Protein AF-A0A7S2WPW2-F1 (afdb_monomer_lite)

Organism: NCBI:txid49252

Sequence (115 aa):
GTSLLDHAELKFAHGRRYGLVGKNGIGKTTLLKAVASMEITPDFPKHHRILHVRQEVRMSNTEENEVSVLQTVLNSHVERNALLKQEKDLLQQLEIADTDDTTTATTSDVDKKDD

Secondary structure (DSSP, 8-state):
---S--S----PPTT--------TTSSHHHHHHHHHTT-STTTS-TT-------S------STT----HHHHHHHT-HHHHHHHHHHHHHHHHHHHHHHHHHTTSSSS-------

Radius of gyration: 27.25 Å; chains: 1; bounding box: 64×42×81 Å

pLDDT: mean 77.3, std 14.91, range [42.62, 95.75]

Foldseek 3Di:
DDDLDDPDDDDDDPPDDDDDDDDPPSCPLVVLVCVQVVVPPDPDDPPDDDQDQDPDDPQPPPPVGDQDPVNSSVVSPPVVVVVVVVVVVVVVVVVVVVVVVVPPPPPDDDDDDDD

Structure (mmCIF, N/CA/C/O backbone):
data_AF-A0A7S2WPW2-F1
#
_entry.id   AF-A0A7S2WPW2-F1
#
loop_
_atom_site.group_PDB
_atom_site.id
_atom_site.type_symbol
_atom_site.label_atom_id
_atom_site.label_alt_id
_atom_site.label_comp_id
_atom_site.label_asym_id
_atom_site.label_entity_id
_atom_site.label_seq_id
_atom_site.pdbx_PDB_ins_code
_atom_site.Cartn_x
_atom_site.Cartn_y
_atom_site.Cartn_z
_atom_site.occupancy
_atom_site.B_iso_or_equiv
_atom_site.auth_seq_id
_atom_site.auth_comp_id
_atom_site.auth_asym_id
_atom_site.auth_atom_id
_atom_site.pdbx_PDB_model_num
ATOM 1 N N . GLY A 1 1 ? 18.162 12.295 -12.473 1.00 54.66 1 GLY A N 1
ATOM 2 C CA . GLY A 1 1 ? 18.056 11.038 -11.707 1.00 54.66 1 GLY A CA 1
ATOM 3 C C . GLY A 1 1 ? 17.953 9.889 -12.682 1.00 54.66 1 GLY A C 1
ATOM 4 O O . GLY A 1 1 ? 17.378 10.087 -13.743 1.00 54.66 1 GLY A O 1
ATOM 5 N N . THR A 1 2 ? 18.541 8.736 -12.372 1.00 60.88 2 THR A N 1
ATOM 6 C CA . THR A 1 2 ? 18.508 7.552 -13.247 1.00 60.88 2 THR A CA 1
ATOM 7 C C . THR A 1 2 ? 17.105 6.952 -13.250 1.00 60.88 2 THR A C 1
ATOM 9 O O . THR A 1 2 ? 16.553 6.708 -12.175 1.00 60.88 2 THR A O 1
ATOM 12 N N . SER A 1 3 ? 16.525 6.728 -14.432 1.00 64.69 3 SER A N 1
ATOM 13 C CA . SER A 1 3 ? 15.248 6.021 -14.534 1.00 64.69 3 SER A CA 1
ATOM 14 C C . SER A 1 3 ? 15.432 4.578 -14.072 1.00 64.69 3 SER A C 1
ATOM 16 O O . SER A 1 3 ? 16.345 3.889 -14.523 1.00 64.69 3 SER A O 1
ATOM 18 N N . LEU A 1 4 ? 14.598 4.139 -13.132 1.00 69.12 4 LEU A N 1
ATOM 19 C CA . LEU A 1 4 ? 14.673 2.793 -12.559 1.00 69.12 4 LEU A CA 1
ATOM 20 C C . LEU A 1 4 ? 13.881 1.768 -13.378 1.00 69.12 4 LEU A C 1
ATOM 22 O O . LEU A 1 4 ? 14.153 0.574 -13.305 1.00 69.12 4 LEU A O 1
ATOM 26 N N . LEU A 1 5 ? 12.899 2.246 -14.142 1.00 71.50 5 LEU A N 1
ATOM 27 C CA . LEU A 1 5 ? 12.068 1.470 -15.050 1.00 71.50 5 LEU A CA 1
ATOM 28 C C . LEU A 1 5 ? 11.998 2.232 -16.365 1.00 71.50 5 LEU A C 1
ATOM 30 O O . LEU A 1 5 ? 11.651 3.411 -16.376 1.00 71.50 5 LEU A O 1
ATOM 34 N N . ASP A 1 6 ? 12.328 1.560 -17.456 1.00 77.12 6 ASP A N 1
ATOM 35 C CA . ASP A 1 6 ? 12.255 2.126 -18.794 1.00 77.12 6 ASP A CA 1
ATOM 36 C C . ASP A 1 6 ? 11.535 1.132 -19.704 1.00 77.12 6 ASP A C 1
ATOM 38 O O . ASP A 1 6 ? 11.821 -0.066 -19.656 1.00 77.12 6 ASP A O 1
ATOM 42 N N . HIS A 1 7 ? 10.545 1.617 -20.454 1.00 77.88 7 HIS A N 1
ATOM 43 C CA . HIS A 1 7 ? 9.722 0.821 -21.374 1.00 77.88 7 HIS A CA 1
ATOM 44 C C . HIS A 1 7 ? 9.156 -0.502 -20.803 1.00 77.88 7 HIS A C 1
ATOM 46 O O . HIS A 1 7 ? 9.085 -1.515 -21.499 1.00 77.88 7 HIS A O 1
ATOM 52 N N . ALA A 1 8 ? 8.734 -0.510 -19.534 1.00 78.19 8 ALA A N 1
ATOM 53 C CA . ALA A 1 8 ? 8.143 -1.685 -18.894 1.00 78.19 8 ALA A CA 1
ATOM 54 C C . ALA A 1 8 ? 6.612 -1.725 -19.063 1.00 78.19 8 ALA A C 1
ATOM 56 O O . ALA A 1 8 ? 5.927 -0.752 -18.759 1.00 78.19 8 ALA A O 1
ATOM 57 N N . GLU A 1 9 ? 6.071 -2.877 -19.470 1.00 81.19 9 GLU A N 1
ATOM 58 C CA . GLU A 1 9 ? 4.627 -3.141 -19.516 1.00 81.19 9 GLU A CA 1
ATOM 59 C C . GLU A 1 9 ? 4.253 -4.174 -18.440 1.00 81.19 9 GLU A C 1
ATOM 61 O O . GLU A 1 9 ? 4.844 -5.254 -18.365 1.00 81.19 9 GLU A O 1
ATOM 66 N N . LEU A 1 10 ? 3.262 -3.859 -17.600 1.00 81.31 10 LEU A N 1
ATOM 67 C CA . LEU A 1 10 ? 2.761 -4.755 -16.556 1.00 81.31 10 LEU A CA 1
ATOM 68 C C . LEU A 1 10 ? 1.250 -4.939 -16.700 1.00 81.31 10 LEU A C 1
ATOM 70 O O . LEU A 1 10 ? 0.491 -3.976 -16.652 1.00 81.31 10 LEU A O 1
ATOM 74 N N . LYS A 1 11 ? 0.810 -6.193 -16.843 1.00 84.81 11 LYS A N 1
ATOM 75 C CA . LYS A 1 11 ? -0.605 -6.560 -16.993 1.00 84.81 11 LYS A CA 1
ATOM 76 C C . LYS A 1 11 ? -1.085 -7.347 -15.782 1.00 84.81 11 LYS A C 1
ATOM 78 O O . LYS A 1 11 ? -0.572 -8.429 -15.493 1.00 84.81 11 LYS A O 1
ATOM 83 N N . PHE A 1 12 ? -2.109 -6.829 -15.112 1.00 83.81 12 PHE A N 1
ATOM 84 C CA . PHE A 1 12 ? -2.795 -7.523 -14.028 1.00 83.81 12 PHE A CA 1
ATOM 85 C C . PHE A 1 12 ? -4.091 -8.147 -14.537 1.00 83.81 12 PHE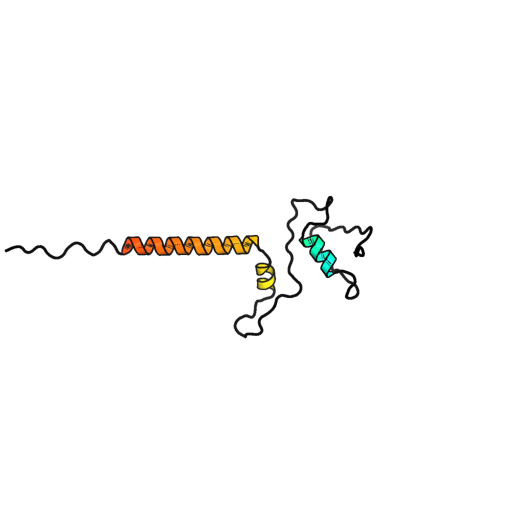 A C 1
ATOM 87 O O . PHE A 1 12 ? -4.900 -7.484 -15.179 1.00 83.81 12 PHE A O 1
ATOM 94 N N . ALA A 1 13 ? -4.306 -9.421 -14.222 1.00 88.81 13 ALA A N 1
ATOM 95 C CA . ALA A 1 13 ? -5.586 -10.084 -14.417 1.00 88.81 13 ALA A CA 1
ATOM 96 C C . ALA A 1 13 ? -6.331 -10.169 -13.083 1.00 88.81 13 ALA A C 1
ATOM 98 O O . ALA A 1 13 ? -5.736 -10.454 -12.03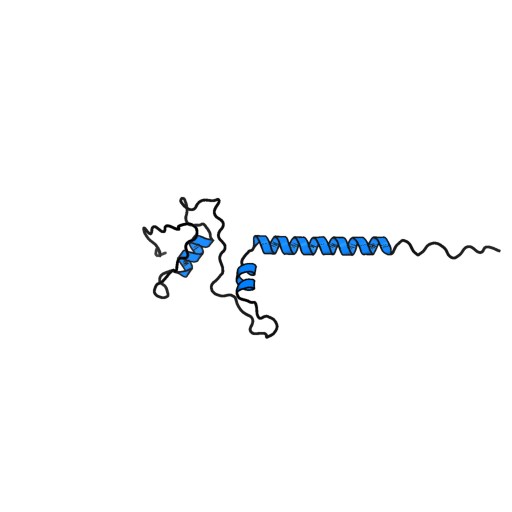8 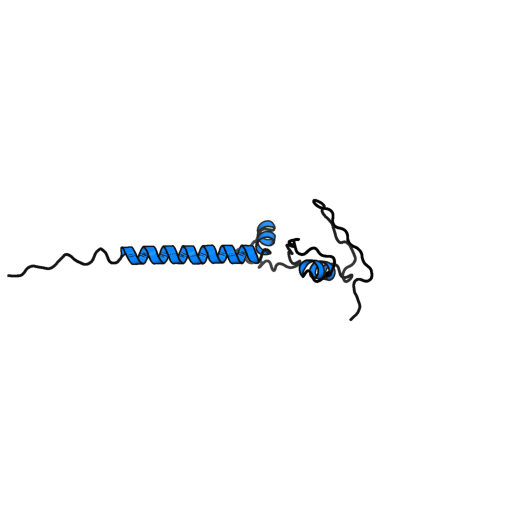1.00 88.81 13 ALA A O 1
ATOM 99 N N . HIS A 1 14 ? -7.644 -9.956 -13.132 1.00 87.88 14 HIS A N 1
ATOM 100 C CA . HIS A 1 14 ? -8.503 -10.059 -11.960 1.00 87.88 14 HIS A CA 1
ATOM 101 C C . HIS A 1 14 ? -8.379 -11.440 -11.288 1.00 87.88 14 HIS A C 1
ATOM 103 O O . HIS A 1 14 ? -8.251 -12.465 -11.959 1.00 87.88 14 HIS A O 1
ATOM 109 N N . GLY A 1 15 ? -8.388 -11.460 -9.951 1.00 90.94 15 GLY A N 1
ATOM 110 C CA . GLY A 1 15 ? -8.309 -12.686 -9.146 1.00 90.94 15 GLY A CA 1
ATOM 111 C C . GLY A 1 15 ? -6.933 -13.364 -9.103 1.00 90.94 15 GLY A C 1
ATOM 112 O O . GLY A 1 15 ? -6.798 -14.423 -8.489 1.00 90.94 15 GLY A O 1
ATOM 113 N N . ARG A 1 16 ? -5.896 -12.785 -9.726 1.00 93.81 16 ARG A N 1
ATOM 114 C CA . ARG A 1 16 ? -4.539 -13.350 -9.721 1.00 93.81 16 ARG A CA 1
ATOM 115 C C . ARG A 1 16 ? -3.641 -12.731 -8.653 1.00 93.81 16 ARG A C 1
ATOM 117 O O . ARG A 1 16 ? -3.782 -11.570 -8.283 1.00 93.81 16 ARG A O 1
ATOM 124 N N . ARG A 1 17 ? -2.683 -13.534 -8.179 1.00 93.44 17 ARG A N 1
ATOM 125 C CA . ARG A 1 17 ? -1.635 -13.137 -7.230 1.00 93.44 17 ARG A CA 1
ATOM 126 C C . ARG A 1 17 ? -0.294 -13.104 -7.954 1.00 93.44 17 ARG A C 1
ATOM 128 O O . ARG A 1 17 ? 0.043 -14.058 -8.650 1.00 93.44 17 ARG A O 1
ATOM 135 N N . TYR A 1 18 ? 0.452 -12.019 -7.777 1.00 91.56 18 TYR A N 1
ATOM 136 C CA . TYR A 1 18 ? 1.731 -11.781 -8.443 1.00 91.56 18 TYR A CA 1
ATOM 137 C C . TYR A 1 18 ? 2.835 -11.574 -7.406 1.00 91.56 18 TYR A C 1
ATOM 139 O O . TYR A 1 18 ? 2.607 -10.945 -6.375 1.00 91.56 18 TYR A O 1
ATOM 147 N N . GLY A 1 19 ? 4.027 -12.100 -7.688 1.00 91.81 19 GLY A N 1
ATOM 148 C CA . GLY A 1 19 ? 5.225 -11.903 -6.875 1.00 91.81 19 GLY A CA 1
ATOM 149 C C . GLY A 1 19 ? 6.276 -11.118 -7.652 1.00 91.81 19 GLY A C 1
ATOM 150 O O . GLY A 1 19 ? 6.590 -11.465 -8.788 1.00 91.81 19 GLY A O 1
ATOM 151 N N . LEU A 1 20 ? 6.829 -10.072 -7.038 1.00 89.88 20 LEU A N 1
ATOM 152 C CA . LEU A 1 20 ? 7.905 -9.273 -7.621 1.00 89.88 20 LEU A CA 1
ATOM 153 C C . LEU A 1 20 ? 9.262 -9.761 -7.096 1.00 89.88 20 LEU A C 1
ATOM 155 O O . LEU A 1 20 ? 9.592 -9.567 -5.925 1.00 89.88 20 LEU A O 1
ATOM 159 N N . VAL A 1 21 ? 10.056 -10.388 -7.965 1.00 90.75 21 VAL A N 1
ATOM 160 C CA . VAL A 1 21 ? 11.336 -11.025 -7.610 1.00 90.75 21 VAL A CA 1
ATOM 161 C C . VAL A 1 21 ? 12.497 -10.305 -8.297 1.00 90.75 21 VAL A C 1
ATOM 163 O O . VAL A 1 21 ? 12.378 -9.840 -9.424 1.00 90.75 21 VAL A O 1
ATOM 166 N N . GLY A 1 22 ? 13.632 -10.193 -7.608 1.00 89.38 22 GLY A N 1
ATOM 167 C CA . GLY A 1 22 ? 14.839 -9.550 -8.131 1.00 89.38 22 GLY A CA 1
ATOM 168 C C . GLY A 1 22 ? 15.868 -9.283 -7.034 1.00 89.38 22 GLY A C 1
ATOM 169 O O . GLY A 1 22 ? 15.559 -9.421 -5.848 1.00 89.38 22 GLY A O 1
ATOM 170 N N . LYS A 1 23 ? 17.086 -8.883 -7.411 1.00 92.06 23 LYS A N 1
ATOM 171 C CA . LYS A 1 23 ? 18.144 -8.516 -6.453 1.00 92.06 23 LYS A CA 1
ATOM 172 C C . LYS A 1 23 ? 17.734 -7.302 -5.605 1.00 92.06 23 LYS A C 1
ATOM 174 O O . LYS A 1 23 ? 16.858 -6.520 -5.981 1.00 92.06 23 LYS A O 1
ATOM 179 N N . ASN A 1 24 ? 18.355 -7.140 -4.440 1.00 87.44 24 ASN A N 1
ATOM 180 C CA . ASN A 1 24 ? 18.169 -5.932 -3.635 1.00 87.44 24 ASN A CA 1
ATOM 181 C C . ASN A 1 24 ? 18.721 -4.715 -4.391 1.00 87.44 24 ASN A C 1
ATOM 183 O O . ASN A 1 24 ? 19.716 -4.827 -5.100 1.00 87.44 24 ASN A O 1
ATOM 187 N N . GLY A 1 25 ? 18.036 -3.575 -4.286 1.00 83.81 25 GLY A N 1
ATOM 188 C CA . GLY A 1 25 ? 18.413 -2.348 -4.996 1.00 83.81 25 GLY A CA 1
ATOM 189 C C . GLY A 1 25 ? 17.918 -2.233 -6.444 1.00 83.81 25 GLY A C 1
ATOM 190 O O . GLY A 1 25 ? 18.035 -1.160 -7.016 1.00 83.81 25 GLY A O 1
ATOM 191 N N . ILE A 1 26 ? 17.285 -3.265 -7.021 1.00 86.31 26 ILE A N 1
ATOM 192 C CA . ILE A 1 26 ? 16.776 -3.214 -8.412 1.00 86.31 26 ILE A CA 1
ATOM 193 C C . ILE A 1 26 ? 15.483 -2.392 -8.577 1.00 86.31 26 ILE A C 1
ATOM 195 O O . ILE A 1 26 ? 14.960 -2.267 -9.675 1.00 86.31 26 ILE A O 1
ATOM 199 N N . GLY A 1 27 ? 14.930 -1.866 -7.479 1.00 86.75 27 GLY A N 1
ATOM 200 C CA . GLY A 1 27 ? 13.758 -0.990 -7.530 1.00 86.75 27 GLY A CA 1
ATOM 201 C C . GLY A 1 27 ? 12.405 -1.610 -7.214 1.00 86.75 27 GLY A C 1
ATOM 202 O O . GLY A 1 27 ? 11.390 -0.959 -7.429 1.00 86.75 27 GLY A O 1
ATOM 203 N N . LYS A 1 28 ? 12.358 -2.818 -6.640 1.00 90.75 28 LYS A N 1
ATOM 204 C CA . LYS A 1 28 ? 11.097 -3.492 -6.264 1.00 90.75 28 LYS A CA 1
ATOM 205 C C . LYS A 1 28 ? 10.184 -2.615 -5.402 1.00 90.75 28 LYS A C 1
ATOM 207 O O . LYS A 1 28 ? 9.020 -2.404 -5.724 1.00 90.75 28 LYS A O 1
ATOM 212 N N . THR A 1 29 ? 10.736 -2.063 -4.325 1.00 87.94 29 THR A N 1
ATOM 213 C CA . THR A 1 29 ? 10.003 -1.179 -3.409 1.00 87.94 29 THR A CA 1
ATOM 214 C C . THR A 1 29 ? 9.593 0.125 -4.093 1.00 87.94 29 THR A C 1
ATOM 216 O O . THR A 1 29 ? 8.526 0.653 -3.804 1.00 87.94 29 THR A O 1
ATOM 219 N N . THR A 1 30 ? 10.407 0.639 -5.017 1.00 87.56 30 THR A N 1
ATOM 220 C CA . THR A 1 30 ? 10.083 1.845 -5.789 1.00 87.56 30 THR A CA 1
ATOM 221 C C . THR A 1 30 ? 8.923 1.597 -6.749 1.00 87.56 30 THR A C 1
ATOM 223 O O . THR A 1 30 ? 8.003 2.404 -6.783 1.00 87.56 30 THR A O 1
ATOM 226 N N . LEU A 1 31 ? 8.907 0.459 -7.454 1.00 86.75 31 LEU A N 1
ATOM 227 C CA . LEU A 1 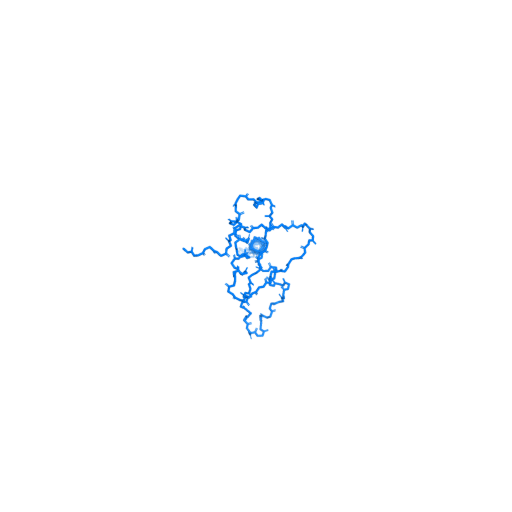31 ? 7.787 0.061 -8.310 1.00 86.75 31 LEU A CA 1
ATOM 228 C C . LEU A 1 31 ? 6.492 -0.062 -7.497 1.00 86.75 31 LEU A C 1
ATOM 230 O O . LEU A 1 31 ? 5.477 0.513 -7.872 1.00 86.75 31 LEU A O 1
ATOM 234 N N . LEU A 1 32 ? 6.530 -0.758 -6.355 1.00 88.25 32 LEU A N 1
ATOM 235 C CA . LEU A 1 32 ? 5.352 -0.899 -5.490 1.00 88.25 32 LEU A CA 1
ATOM 236 C C . LEU A 1 32 ? 4.851 0.452 -4.959 1.00 88.25 32 LEU A C 1
ATOM 238 O O . LEU A 1 32 ? 3.644 0.667 -4.901 1.00 88.25 32 LEU A O 1
ATOM 242 N N . LYS A 1 33 ? 5.759 1.377 -4.618 1.00 86.19 33 LYS A N 1
ATOM 243 C CA . LYS A 1 33 ? 5.398 2.746 -4.220 1.00 86.19 33 LYS A CA 1
ATOM 244 C C . LYS A 1 33 ? 4.731 3.519 -5.357 1.00 86.19 33 LYS A C 1
ATOM 246 O O . LYS A 1 33 ? 3.704 4.126 -5.093 1.00 86.19 33 LYS A O 1
ATOM 251 N N . ALA A 1 34 ? 5.264 3.450 -6.578 1.00 85.19 34 ALA A N 1
ATOM 252 C CA . ALA A 1 34 ? 4.697 4.119 -7.753 1.00 85.19 34 ALA A CA 1
ATOM 253 C C . ALA A 1 34 ? 3.300 3.581 -8.118 1.00 85.19 34 ALA A C 1
ATOM 255 O O . ALA A 1 34 ? 2.401 4.342 -8.466 1.00 85.19 34 ALA A O 1
ATOM 256 N N . VAL A 1 35 ? 3.093 2.262 -7.988 1.00 85.25 35 VAL A N 1
ATOM 257 C CA . VAL A 1 35 ? 1.760 1.653 -8.119 1.00 85.25 35 VAL A CA 1
ATOM 258 C C . VAL A 1 35 ? 0.836 2.199 -7.030 1.00 85.25 35 VAL A C 1
ATOM 260 O O . VAL A 1 35 ? -0.260 2.656 -7.330 1.00 85.25 35 VAL A O 1
ATOM 263 N N . ALA A 1 36 ? 1.280 2.199 -5.771 1.00 85.50 36 ALA A N 1
ATOM 264 C CA . ALA A 1 36 ? 0.475 2.647 -4.637 1.00 85.50 36 ALA A CA 1
ATOM 265 C C . ALA A 1 36 ? 0.122 4.143 -4.661 1.00 85.50 36 ALA A C 1
ATOM 267 O O . ALA A 1 36 ? -0.947 4.507 -4.178 1.00 85.50 36 ALA A O 1
ATOM 268 N N . SER A 1 37 ? 0.994 5.000 -5.201 1.00 83.56 37 SER A N 1
ATOM 269 C CA . SER A 1 37 ? 0.755 6.441 -5.363 1.00 83.56 37 SER A CA 1
ATOM 270 C C . SER A 1 37 ? -0.134 6.776 -6.563 1.00 83.56 37 SER A C 1
ATOM 272 O O . SER A 1 37 ? -0.498 7.937 -6.727 1.00 83.56 37 SER A O 1
ATOM 274 N N . MET A 1 38 ? -0.502 5.786 -7.389 1.00 77.75 38 MET A N 1
ATOM 275 C CA . MET A 1 38 ? -1.219 5.988 -8.655 1.00 77.75 38 MET A CA 1
ATOM 276 C C . MET A 1 38 ? -0.490 6.952 -9.615 1.00 77.75 38 MET A C 1
ATOM 278 O O . MET A 1 38 ? -1.110 7.556 -10.486 1.00 77.75 38 MET A O 1
ATOM 282 N N . GLU A 1 39 ? 0.836 7.077 -9.492 1.00 75.25 39 GLU A N 1
ATOM 283 C CA . GLU A 1 39 ? 1.667 7.941 -10.349 1.00 75.25 39 GLU A CA 1
ATOM 284 C C . GLU A 1 39 ? 1.907 7.338 -11.747 1.00 75.25 39 GLU A C 1
ATOM 286 O O . GLU A 1 39 ? 2.453 7.997 -12.631 1.00 75.25 39 GLU A O 1
ATOM 291 N N . ILE A 1 40 ? 1.461 6.097 -11.976 1.00 71.25 40 ILE A N 1
ATOM 292 C CA . ILE A 1 40 ? 1.530 5.398 -13.265 1.00 71.25 40 ILE A CA 1
ATOM 293 C C . ILE A 1 40 ? 0.379 5.886 -14.157 1.00 71.25 40 ILE A C 1
ATOM 295 O O . ILE A 1 40 ? -0.651 5.234 -14.314 1.00 71.25 40 ILE A O 1
ATOM 299 N N . THR A 1 41 ? 0.533 7.086 -14.706 1.00 62.59 41 THR A N 1
ATOM 300 C CA . THR A 1 41 ? -0.423 7.705 -15.636 1.00 62.59 41 THR A CA 1
ATOM 301 C C . THR A 1 41 ? 0.079 7.581 -17.078 1.00 62.59 41 THR A C 1
ATOM 303 O O . THR A 1 41 ? 1.293 7.550 -17.284 1.00 62.59 41 THR A O 1
ATOM 306 N N . PRO A 1 42 ? -0.809 7.500 -18.091 1.00 61.28 42 PRO A N 1
ATOM 307 C CA . PRO A 1 42 ? -2.272 7.660 -18.049 1.00 61.28 42 PRO A CA 1
ATOM 308 C C . PRO A 1 42 ? -3.081 6.358 -17.881 1.00 61.28 42 PRO A C 1
ATOM 310 O O . PRO A 1 42 ? -4.295 6.428 -17.696 1.00 61.28 42 PRO A O 1
ATOM 313 N N . ASP A 1 43 ? -2.438 5.190 -17.927 1.00 68.50 43 ASP A N 1
ATOM 314 C CA . ASP A 1 43 ? -3.133 3.911 -18.149 1.00 68.50 43 ASP A CA 1
ATOM 315 C C . ASP A 1 43 ? -3.747 3.268 -16.895 1.00 68.50 43 ASP A C 1
ATOM 317 O O . ASP A 1 43 ? -4.481 2.283 -17.006 1.00 68.50 43 ASP A O 1
ATOM 321 N N . PHE A 1 44 ? -3.488 3.794 -15.691 1.00 74.62 44 PHE A N 1
ATOM 322 C CA . PHE A 1 44 ? -4.078 3.234 -14.475 1.00 74.62 44 PHE A CA 1
ATOM 323 C C . PHE A 1 44 ? -5.539 3.696 -14.299 1.00 74.62 44 PHE A C 1
ATOM 325 O O . PHE A 1 44 ? -5.791 4.895 -14.125 1.00 74.62 44 PHE A O 1
ATOM 332 N N . PRO A 1 45 ? -6.541 2.793 -14.317 1.00 74.94 45 PRO A N 1
ATOM 333 C CA . PRO A 1 45 ? -7.933 3.222 -14.307 1.00 74.94 45 PRO A CA 1
ATOM 334 C C . PRO A 1 45 ? -8.328 3.825 -12.953 1.00 74.94 45 PRO A C 1
ATOM 336 O O . PRO A 1 45 ? -8.224 3.175 -11.915 1.00 74.94 45 PRO A O 1
ATOM 339 N N . LYS A 1 46 ? -8.882 5.043 -12.965 1.00 74.81 46 LYS A N 1
ATOM 340 C CA . LYS A 1 46 ? -9.223 5.821 -11.751 1.00 74.81 46 LYS A CA 1
ATOM 341 C C . LYS A 1 46 ? -10.211 5.148 -10.788 1.00 74.81 46 LYS A C 1
ATOM 343 O O . LYS A 1 46 ? -10.289 5.532 -9.630 1.00 74.81 46 LYS A O 1
ATOM 348 N N . HIS A 1 47 ? -10.989 4.176 -11.261 1.00 80.88 47 HIS A N 1
ATOM 349 C CA . HIS A 1 47 ? -11.957 3.441 -10.441 1.00 80.88 47 HIS A CA 1
ATOM 350 C C . HIS A 1 47 ? -11.334 2.256 -9.684 1.00 80.88 47 HIS A C 1
ATOM 352 O O . HIS A 1 47 ? -12.017 1.605 -8.894 1.00 80.88 47 HIS A O 1
ATOM 358 N N . HIS A 1 48 ? -10.056 1.942 -9.919 1.00 80.44 48 HIS A N 1
ATOM 359 C CA . HIS A 1 48 ? -9.364 0.902 -9.168 1.00 80.44 48 HIS A CA 1
ATOM 360 C C . HIS A 1 48 ? -8.935 1.428 -7.799 1.00 80.44 48 HIS A C 1
ATOM 362 O O . HIS A 1 48 ? -8.342 2.497 -7.675 1.00 80.44 48 HIS A O 1
ATOM 368 N N . ARG A 1 49 ? -9.203 0.635 -6.761 1.00 81.62 49 ARG A N 1
ATOM 369 C CA . ARG A 1 49 ? -8.743 0.905 -5.396 1.00 81.62 49 ARG A CA 1
ATOM 370 C C . ARG A 1 49 ? -7.482 0.100 -5.131 1.00 81.62 49 ARG A C 1
ATOM 372 O O . ARG A 1 49 ? -7.457 -1.105 -5.373 1.00 81.62 49 ARG A O 1
ATOM 379 N N . ILE A 1 50 ? -6.461 0.759 -4.599 1.00 85.81 50 ILE A N 1
ATOM 380 C CA . ILE A 1 50 ? -5.208 0.121 -4.198 1.00 85.81 50 ILE A CA 1
ATOM 381 C C . ILE A 1 50 ? -5.102 0.199 -2.680 1.00 85.81 50 ILE A C 1
ATOM 383 O O . ILE A 1 50 ? -5.250 1.272 -2.099 1.00 85.81 50 ILE A O 1
ATOM 387 N N . LEU A 1 51 ? -4.823 -0.937 -2.044 1.00 87.69 51 LEU A N 1
ATOM 388 C CA . LEU A 1 51 ? -4.429 -0.997 -0.641 1.00 87.69 51 LEU A CA 1
ATOM 389 C C . LEU A 1 51 ? -2.950 -1.372 -0.580 1.00 87.69 51 LEU A C 1
ATOM 391 O O . LEU A 1 51 ? -2.552 -2.418 -1.091 1.00 87.69 51 LEU A O 1
ATOM 395 N N . HIS A 1 52 ? -2.138 -0.516 0.032 1.00 87.81 52 HIS A N 1
ATOM 396 C CA . HIS A 1 52 ? -0.696 -0.710 0.118 1.00 87.81 52 HIS A CA 1
ATOM 397 C C . HIS A 1 52 ? -0.255 -0.870 1.571 1.00 87.81 52 HIS A C 1
ATOM 399 O O . HIS A 1 52 ? -0.408 0.035 2.390 1.00 87.81 52 HIS A O 1
ATOM 405 N N . VAL A 1 53 ? 0.352 -2.019 1.865 1.00 85.81 53 VAL A N 1
ATOM 406 C CA . VAL A 1 53 ? 0.963 -2.325 3.161 1.00 85.81 53 VAL A CA 1
ATOM 407 C C . VAL A 1 53 ? 2.464 -2.071 3.056 1.00 85.81 53 VAL A C 1
ATOM 409 O O . VAL A 1 53 ? 3.130 -2.633 2.186 1.00 85.81 53 VAL A O 1
ATOM 412 N N . ARG A 1 54 ? 3.010 -1.209 3.921 1.00 81.25 54 ARG A N 1
ATOM 413 C CA . ARG A 1 54 ? 4.446 -0.892 3.917 1.00 81.25 54 ARG A CA 1
ATOM 414 C C . ARG A 1 54 ? 5.273 -2.077 4.428 1.00 81.25 54 ARG A C 1
ATOM 416 O O . ARG A 1 54 ? 4.849 -2.795 5.324 1.00 81.25 54 ARG A O 1
ATOM 423 N N . GLN A 1 55 ? 6.480 -2.220 3.880 1.00 70.50 55 GLN A N 1
ATOM 424 C CA . GLN A 1 55 ? 7.419 -3.309 4.182 1.00 70.50 55 GLN A CA 1
ATOM 425 C C . GLN A 1 55 ? 7.933 -3.300 5.636 1.00 70.50 55 GLN A C 1
ATOM 427 O O . GLN A 1 55 ? 8.286 -4.349 6.162 1.00 70.50 55 GLN A O 1
ATOM 432 N N . GLU A 1 56 ? 7.952 -2.135 6.286 1.00 68.00 56 GLU A N 1
ATOM 433 C CA . GLU A 1 56 ? 8.379 -1.978 7.677 1.00 68.00 56 GLU A CA 1
ATOM 434 C C . GLU A 1 56 ? 7.218 -1.427 8.499 1.00 68.00 56 GLU A C 1
ATOM 436 O O . GLU A 1 56 ? 6.950 -0.223 8.516 1.00 68.00 56 GLU A O 1
ATOM 441 N N . VAL A 1 57 ? 6.517 -2.323 9.183 1.00 63.97 57 VAL A N 1
ATOM 442 C CA . VAL A 1 57 ? 5.676 -1.939 10.312 1.00 63.97 57 VAL A CA 1
ATOM 443 C C . VAL A 1 57 ? 6.554 -2.095 11.535 1.00 63.97 57 VAL A C 1
ATOM 445 O O . VAL A 1 57 ? 7.013 -3.196 11.832 1.00 63.97 57 VAL A O 1
ATOM 448 N N . ARG A 1 58 ? 6.872 -0.974 12.190 1.00 62.47 58 ARG A N 1
ATOM 449 C CA . ARG A 1 58 ? 7.600 -0.996 13.458 1.00 62.47 58 ARG A CA 1
ATOM 450 C C . ARG A 1 58 ? 6.707 -1.689 14.476 1.00 62.47 58 ARG A C 1
ATOM 452 O O . ARG A 1 58 ? 5.823 -1.064 15.049 1.00 62.47 58 ARG A O 1
ATOM 459 N N . MET A 1 59 ? 6.917 -2.985 14.640 1.00 55.06 59 MET A N 1
ATOM 460 C CA . MET A 1 59 ? 6.367 -3.745 15.747 1.00 55.06 59 MET A CA 1
ATOM 461 C C . MET A 1 59 ? 7.147 -3.249 16.963 1.00 55.06 59 MET A C 1
ATOM 463 O O . MET A 1 59 ? 8.367 -3.409 17.027 1.00 55.06 59 MET A O 1
ATOM 467 N N . SER A 1 60 ? 6.500 -2.508 17.860 1.00 55.16 60 SER A N 1
ATOM 468 C CA . SER A 1 60 ? 7.123 -2.222 19.146 1.00 55.16 60 SER A CA 1
ATOM 469 C C . SER A 1 60 ? 7.212 -3.554 19.880 1.00 55.16 60 SER A C 1
ATOM 471 O O . SER A 1 60 ? 6.175 -4.133 20.181 1.00 55.16 60 SER A O 1
ATOM 473 N N . ASN A 1 61 ? 8.424 -4.035 20.161 1.00 51.84 61 ASN A N 1
ATOM 474 C CA . ASN A 1 61 ? 8.672 -5.287 20.894 1.00 51.84 61 ASN A CA 1
ATOM 475 C C . ASN A 1 61 ? 8.266 -5.215 22.382 1.00 51.84 61 ASN A C 1
ATOM 477 O O . ASN A 1 61 ? 8.800 -5.947 23.209 1.00 51.84 61 ASN A O 1
ATOM 481 N N . THR A 1 62 ? 7.374 -4.302 22.750 1.00 57.41 62 THR A N 1
ATOM 482 C CA . THR A 1 62 ? 6.729 -4.313 24.056 1.00 57.41 62 THR A CA 1
ATOM 483 C C . THR A 1 62 ? 5.660 -5.398 24.007 1.00 57.41 62 THR A C 1
ATOM 485 O O . THR A 1 62 ? 4.828 -5.381 23.102 1.00 57.41 62 THR A O 1
ATOM 488 N N . GLU A 1 63 ? 5.666 -6.318 24.973 1.00 58.59 63 GLU A N 1
ATOM 489 C CA . GLU A 1 63 ? 4.708 -7.438 25.081 1.00 58.59 63 GLU A CA 1
ATOM 490 C C . GLU A 1 63 ? 3.228 -6.986 25.048 1.00 58.59 63 GLU A C 1
ATOM 492 O O . GLU A 1 63 ? 2.332 -7.775 24.771 1.00 58.59 63 GLU A O 1
ATOM 497 N N . GLU A 1 64 ? 2.969 -5.691 25.246 1.00 58.50 64 GLU A N 1
ATOM 498 C CA . GLU A 1 64 ? 1.652 -5.052 25.181 1.00 58.50 64 GLU A CA 1
ATOM 499 C C . GLU A 1 64 ? 1.149 -4.714 23.758 1.00 58.50 64 GLU A C 1
ATOM 501 O O . GLU A 1 64 ? 0.017 -4.259 23.616 1.00 58.50 64 GLU A O 1
ATOM 506 N N . ASN A 1 65 ? 1.945 -4.891 22.693 1.00 58.03 65 ASN A N 1
ATOM 507 C CA . ASN A 1 65 ? 1.579 -4.446 21.334 1.00 58.03 65 ASN A CA 1
ATOM 508 C C . ASN A 1 65 ? 1.959 -5.435 20.212 1.00 58.03 65 ASN A C 1
ATOM 510 O O . ASN A 1 65 ? 2.422 -5.038 19.137 1.00 58.03 65 ASN A O 1
ATOM 514 N N . GLU A 1 66 ? 1.717 -6.732 20.410 1.00 65.81 66 GLU A N 1
ATOM 515 C CA . GLU A 1 66 ? 1.723 -7.684 19.293 1.00 65.81 66 GLU A CA 1
ATOM 516 C C . GLU A 1 66 ? 0.512 -7.448 18.376 1.00 65.81 66 GLU A C 1
ATOM 518 O O . GLU A 1 66 ? -0.614 -7.880 18.628 1.00 65.81 66 GLU A O 1
ATOM 523 N N . VAL A 1 67 ? 0.738 -6.743 17.269 1.00 75.56 67 VAL A N 1
ATOM 524 C CA . VAL A 1 67 ? -0.275 -6.551 16.229 1.00 75.56 67 VAL A CA 1
ATOM 525 C C . VAL A 1 67 ? -0.236 -7.752 15.285 1.00 75.56 67 VAL A C 1
ATOM 527 O O . VAL A 1 67 ? 0.778 -8.016 14.642 1.00 75.56 67 VAL A O 1
ATOM 530 N N . SER A 1 68 ? -1.353 -8.473 15.162 1.00 84.94 68 SER A N 1
ATOM 531 C CA . SER A 1 68 ? -1.450 -9.592 14.216 1.00 84.94 68 SER A CA 1
ATOM 532 C C . SER A 1 68 ? -1.251 -9.127 12.769 1.00 84.94 68 SER A C 1
ATOM 534 O O . SER A 1 68 ? -1.616 -8.007 12.414 1.00 84.94 68 SER A O 1
ATOM 536 N N . VAL A 1 69 ? -0.759 -10.013 11.894 1.00 82.88 69 VAL A N 1
ATOM 537 C CA . VAL A 1 69 ? -0.591 -9.721 10.453 1.00 82.88 69 VAL A CA 1
ATOM 538 C C . VAL A 1 69 ? -1.890 -9.202 9.833 1.00 82.88 69 VAL A C 1
ATOM 540 O O . VAL A 1 69 ? -1.879 -8.243 9.061 1.00 82.88 69 VAL A O 1
ATOM 543 N N . LEU A 1 70 ? -3.022 -9.811 10.196 1.00 86.25 70 LEU A N 1
ATOM 544 C CA . LEU A 1 70 ? -4.334 -9.359 9.750 1.00 86.25 70 LEU A CA 1
ATOM 545 C C . LEU A 1 70 ? -4.586 -7.919 10.200 1.00 86.25 70 LEU A C 1
ATOM 547 O O . LEU A 1 70 ? -4.917 -7.069 9.375 1.00 86.25 70 LEU A O 1
ATOM 551 N N . GLN A 1 71 ? -4.376 -7.627 11.483 1.00 85.19 71 GLN A N 1
ATOM 552 C CA . GLN A 1 71 ? -4.570 -6.288 12.020 1.00 85.19 71 GLN A CA 1
ATOM 553 C C . GLN A 1 71 ? -3.626 -5.273 11.365 1.00 85.19 71 GLN A C 1
ATOM 555 O O . GLN A 1 71 ? -4.041 -4.156 11.079 1.00 85.19 71 GLN A O 1
ATOM 560 N N . THR A 1 72 ? -2.397 -5.660 11.021 1.00 84.06 72 THR A N 1
ATOM 561 C CA . THR A 1 72 ? -1.465 -4.822 10.261 1.00 84.06 72 THR A CA 1
ATOM 562 C C . THR A 1 72 ? -2.017 -4.440 8.886 1.00 84.06 72 THR A C 1
ATOM 564 O O . THR A 1 72 ? -1.983 -3.267 8.507 1.00 84.06 72 THR A O 1
ATOM 567 N N . VAL A 1 73 ? -2.554 -5.410 8.138 1.00 87.62 73 VAL A N 1
ATOM 568 C CA . VAL A 1 73 ? -3.168 -5.163 6.823 1.00 87.62 73 VAL A CA 1
ATOM 569 C C . VAL A 1 73 ? -4.376 -4.247 6.972 1.00 87.62 73 VAL A C 1
ATOM 571 O O . VAL A 1 73 ? -4.502 -3.263 6.246 1.00 87.62 73 VAL A O 1
ATOM 574 N N . LEU A 1 74 ? -5.238 -4.528 7.946 1.00 88.12 74 LEU A N 1
ATOM 575 C CA . LEU A 1 74 ? -6.406 -3.712 8.258 1.00 88.12 74 LEU A CA 1
ATOM 576 C C . LEU A 1 74 ? -5.987 -2.266 8.594 1.00 88.12 74 LEU A C 1
ATOM 578 O O . LEU A 1 74 ? -6.513 -1.318 8.011 1.00 88.12 74 LEU A O 1
ATOM 582 N N . ASN A 1 75 ? -4.977 -2.087 9.443 1.00 85.81 75 ASN A N 1
ATOM 583 C CA . ASN A 1 75 ? -4.459 -0.781 9.850 1.00 85.81 75 ASN A CA 1
ATOM 584 C C . ASN A 1 75 ? -3.865 0.036 8.685 1.00 85.81 75 ASN A C 1
ATOM 586 O O . ASN A 1 75 ? -3.771 1.255 8.796 1.00 85.81 75 ASN A O 1
ATOM 590 N N . SER A 1 76 ? -3.511 -0.584 7.554 1.00 85.88 76 SER A N 1
ATOM 591 C CA . SER A 1 76 ? -3.056 0.152 6.362 1.00 85.88 76 SER A CA 1
ATOM 592 C C . SER A 1 76 ? -4.176 0.914 5.633 1.00 85.88 76 SER A C 1
ATOM 594 O O . SER A 1 76 ? -3.893 1.781 4.805 1.00 85.88 76 SER A O 1
ATOM 596 N N . HIS A 1 77 ? -5.448 0.630 5.939 1.00 89.75 77 HIS A N 1
ATOM 597 C CA . HIS A 1 77 ? -6.598 1.262 5.290 1.00 89.75 77 HIS A CA 1
ATOM 598 C C . HIS A 1 77 ? -6.944 2.615 5.931 1.00 89.75 77 HIS A C 1
ATOM 600 O O . HIS A 1 77 ? -7.698 2.692 6.900 1.00 89.75 77 HIS A O 1
ATOM 606 N N . VAL A 1 78 ? -6.370 3.687 5.378 1.00 87.38 78 VAL A N 1
ATOM 607 C CA . VAL A 1 78 ? -6.469 5.059 5.912 1.00 87.38 78 VAL A CA 1
ATOM 608 C C . VAL A 1 78 ? -7.917 5.538 6.040 1.00 87.38 78 VAL A C 1
ATOM 610 O O . VAL A 1 78 ? -8.317 5.991 7.109 1.00 87.38 78 VAL A O 1
ATOM 613 N N . GLU A 1 79 ? -8.703 5.415 4.969 1.00 88.69 79 GLU A N 1
ATOM 614 C CA . GLU A 1 79 ? -10.094 5.885 4.917 1.00 88.69 79 GLU A CA 1
ATOM 615 C C . GLU A 1 79 ? -10.961 5.152 5.944 1.00 88.69 79 GLU A C 1
ATOM 617 O O . GLU A 1 79 ? -11.646 5.779 6.748 1.00 88.69 79 GLU A O 1
ATOM 622 N N . ARG A 1 80 ? -10.872 3.820 5.985 1.00 91.88 80 ARG A N 1
ATOM 623 C CA . ARG A 1 80 ? -11.631 3.013 6.942 1.00 91.88 80 ARG A CA 1
ATOM 624 C C . ARG A 1 80 ? -11.292 3.382 8.385 1.00 91.88 80 ARG A C 1
ATOM 626 O O . ARG A 1 80 ? -12.190 3.504 9.207 1.00 91.88 80 ARG A O 1
ATOM 633 N N . ASN A 1 81 ? -10.011 3.559 8.705 1.00 91.50 81 ASN A N 1
ATOM 634 C CA . ASN A 1 81 ? -9.601 3.902 10.068 1.00 91.50 81 ASN A CA 1
ATOM 635 C C . ASN A 1 81 ? -10.058 5.311 10.470 1.00 91.50 81 ASN A C 1
ATOM 637 O O . ASN A 1 81 ? -10.401 5.524 11.630 1.00 91.50 81 ASN A O 1
ATOM 641 N N . ALA A 1 82 ? -10.091 6.258 9.527 1.00 93.06 82 ALA A N 1
ATOM 642 C CA . ALA A 1 82 ? -10.632 7.590 9.773 1.00 93.06 82 ALA A CA 1
ATOM 643 C C . ALA A 1 82 ? -12.136 7.538 10.083 1.00 93.06 82 ALA A C 1
ATOM 645 O O . ALA A 1 82 ? -12.575 8.155 11.050 1.00 93.06 82 ALA A O 1
ATOM 646 N N . LEU A 1 83 ? -12.901 6.753 9.318 1.00 94.88 83 LEU A N 1
ATOM 647 C CA . LEU A 1 83 ? -14.341 6.581 9.531 1.00 94.88 83 LEU A CA 1
ATOM 648 C C . LEU A 1 83 ? -14.657 5.895 10.867 1.00 94.88 83 LEU A C 1
ATOM 650 O O . LEU A 1 83 ? -15.500 6.381 11.610 1.00 94.88 83 LEU A O 1
ATOM 654 N N . LEU A 1 84 ? -13.938 4.823 11.217 1.00 94.00 84 LEU A N 1
ATOM 655 C CA . LEU A 1 84 ? -14.108 4.143 12.510 1.00 94.00 84 LEU A CA 1
ATOM 656 C C . LEU A 1 84 ? -13.790 5.061 13.698 1.00 94.00 84 LEU A C 1
ATOM 658 O O . LEU A 1 84 ? -14.418 4.973 14.750 1.00 94.00 84 LEU A O 1
ATOM 662 N N . LYS A 1 85 ? -12.810 5.959 13.542 1.00 94.38 85 LYS A N 1
ATOM 663 C CA . LYS A 1 85 ? -12.513 6.964 14.564 1.00 94.38 85 LYS A CA 1
ATOM 664 C C . LYS A 1 85 ? -13.668 7.959 14.712 1.00 94.38 85 LYS A C 1
ATOM 666 O O . LYS A 1 85 ? -14.082 8.225 15.831 1.00 94.38 85 LYS A O 1
ATOM 671 N N . GLN A 1 86 ? -14.200 8.463 13.597 1.00 95.12 86 GLN A N 1
ATOM 672 C CA . GLN A 1 86 ? -15.344 9.380 13.606 1.00 95.12 86 GLN A CA 1
ATOM 673 C C . GLN A 1 86 ? -16.584 8.751 14.245 1.00 95.12 86 GLN A C 1
ATOM 675 O O . GLN A 1 86 ? -17.234 9.396 15.057 1.00 95.12 86 GLN A O 1
ATOM 680 N N . GLU A 1 87 ? -16.891 7.495 13.913 1.00 95.75 87 GLU A N 1
ATOM 681 C CA . GLU A 1 87 ? -17.984 6.739 14.533 1.00 95.75 87 GLU A CA 1
ATOM 682 C C . GLU A 1 87 ? -17.835 6.704 16.059 1.00 95.75 87 GLU A C 1
ATOM 684 O O . GLU A 1 87 ? -18.766 7.054 16.782 1.00 95.75 87 GLU A O 1
ATOM 689 N N . LYS A 1 88 ? -16.644 6.341 16.549 1.00 95.38 88 LYS A N 1
ATOM 690 C CA . LYS A 1 88 ? -16.361 6.279 17.985 1.00 95.38 88 LYS A CA 1
ATOM 691 C C . LYS A 1 88 ? -16.518 7.640 18.668 1.00 95.38 88 LYS A C 1
ATOM 693 O O . LYS A 1 88 ? -17.125 7.713 19.733 1.00 95.38 88 LYS A O 1
ATOM 698 N N . ASP A 1 89 ? -15.984 8.695 18.058 1.00 95.44 89 ASP A N 1
ATOM 699 C CA . ASP A 1 89 ? -16.054 10.055 18.599 1.00 95.44 89 ASP A CA 1
ATOM 700 C C . ASP A 1 89 ? -17.518 10.544 18.679 1.00 95.44 89 ASP A C 1
ATOM 702 O O . ASP A 1 89 ? -17.909 11.163 19.667 1.00 95.44 89 ASP A O 1
ATOM 706 N N . LEU A 1 90 ? -18.347 10.228 17.675 1.00 94.19 90 LEU A N 1
ATOM 707 C CA . LEU A 1 90 ? -19.773 10.576 17.654 1.00 94.19 90 LEU A CA 1
ATOM 708 C C . LEU A 1 90 ? -20.582 9.809 18.706 1.00 94.19 90 LEU A C 1
ATOM 710 O O . LEU A 1 90 ? -21.414 10.405 19.385 1.00 94.19 90 LEU A O 1
ATOM 714 N N . LEU A 1 91 ? -20.334 8.508 18.869 1.00 94.44 91 LEU A N 1
ATOM 715 C CA . LEU A 1 91 ? -21.005 7.705 19.898 1.00 94.44 91 LEU A CA 1
ATOM 716 C C . LEU A 1 91 ? -20.685 8.214 21.307 1.00 94.44 91 LEU A C 1
ATOM 718 O O . LEU A 1 91 ? -21.585 8.331 22.132 1.00 94.44 91 LEU A O 1
ATOM 722 N N . GLN A 1 92 ? -19.432 8.598 21.560 1.00 93.88 92 GLN A N 1
ATOM 723 C CA . GLN A 1 92 ? -19.037 9.174 22.844 1.00 93.88 92 GLN A CA 1
ATOM 724 C C . GLN A 1 92 ? -19.743 10.512 23.124 1.00 93.88 92 GLN A C 1
ATOM 726 O O . GLN A 1 92 ? -20.109 10.791 24.262 1.00 93.88 92 GLN A O 1
ATOM 731 N N . GLN A 1 93 ? -19.949 11.346 22.100 1.00 92.44 93 GLN A N 1
ATOM 732 C CA . GLN A 1 93 ? -20.701 12.598 22.251 1.00 92.44 93 GLN A CA 1
ATOM 733 C C . GLN A 1 93 ? -22.168 12.351 22.613 1.00 92.44 93 GLN A C 1
ATOM 735 O O . GLN A 1 93 ? -22.718 13.094 23.423 1.00 92.44 93 GLN A O 1
ATOM 740 N N . LEU A 1 94 ? -22.784 11.316 22.037 1.00 91.62 94 LEU A N 1
ATOM 741 C CA . LEU A 1 94 ? -24.156 10.926 22.362 1.00 91.62 94 LEU A CA 1
ATOM 742 C C . LEU A 1 94 ? -24.271 10.415 23.804 1.00 91.62 94 LEU A C 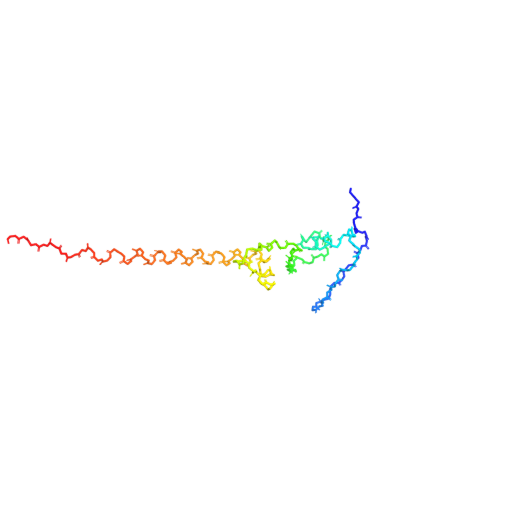1
ATOM 744 O O . LEU A 1 94 ? -25.157 10.861 24.522 1.00 91.62 94 LEU A O 1
ATOM 748 N N . GLU A 1 95 ? -23.338 9.570 24.257 1.00 90.31 95 GLU A N 1
ATOM 749 C CA . GLU A 1 95 ? -23.324 9.088 25.649 1.00 90.31 95 GLU A CA 1
ATOM 750 C C . GLU A 1 95 ? -23.214 10.236 26.662 1.00 90.31 95 GLU A C 1
ATOM 752 O O . GLU A 1 95 ? -23.911 10.233 27.674 1.00 90.31 95 GLU A O 1
ATOM 757 N N . ILE A 1 96 ? -22.365 11.233 26.382 1.00 86.94 96 ILE A N 1
ATOM 758 C CA . ILE A 1 96 ? -22.204 12.407 27.251 1.00 86.94 96 ILE A CA 1
ATOM 759 C C . ILE A 1 96 ? -23.494 13.242 27.283 1.00 86.94 96 ILE A C 1
ATOM 761 O O . ILE A 1 96 ? -23.917 13.667 28.359 1.00 86.94 96 ILE A O 1
ATOM 765 N N . ALA A 1 97 ? -24.137 13.443 26.129 1.00 80.50 97 ALA A N 1
ATOM 766 C CA . ALA A 1 97 ? -25.383 14.199 26.035 1.00 80.50 97 ALA A CA 1
ATOM 767 C C . ALA A 1 97 ? -26.537 13.540 26.817 1.00 80.50 97 ALA A C 1
ATOM 769 O O . ALA A 1 97 ? -27.289 14.243 27.489 1.00 80.50 97 ALA A O 1
ATOM 770 N N . ASP A 1 98 ? -26.638 12.207 26.798 1.00 78.12 98 ASP A N 1
ATOM 771 C CA . ASP A 1 98 ? -27.662 11.467 27.551 1.00 78.12 98 ASP A CA 1
ATOM 772 C C . ASP A 1 98 ? -27.448 11.554 29.077 1.00 78.12 98 ASP A C 1
ATOM 774 O O . ASP A 1 98 ? -28.407 11.600 29.856 1.00 78.12 98 ASP A O 1
ATOM 778 N N . THR A 1 99 ? -26.194 11.616 29.542 1.00 71.19 99 THR A N 1
ATOM 779 C CA . THR A 1 99 ? -25.905 11.789 30.977 1.00 71.19 99 THR A CA 1
ATOM 780 C C . THR A 1 99 ? -26.272 13.172 31.516 1.00 71.19 99 THR A C 1
ATOM 782 O O . THR A 1 99 ? -26.722 13.269 32.660 1.00 71.19 99 THR A O 1
ATOM 785 N N . ASP A 1 100 ? -26.149 14.234 30.717 1.00 61.31 100 ASP A N 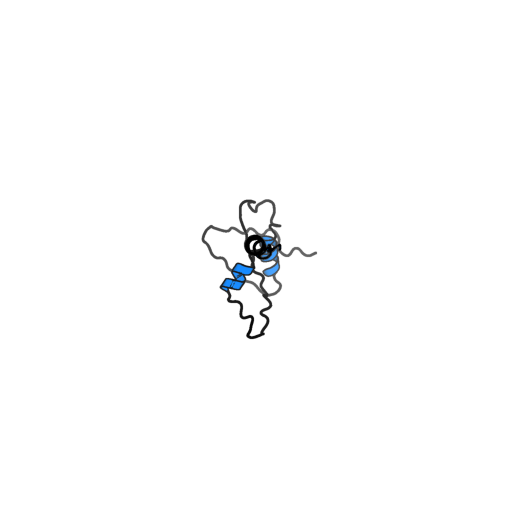1
ATOM 786 C CA . ASP A 1 100 ? -26.462 15.598 31.165 1.00 61.31 100 ASP A CA 1
ATOM 787 C C . ASP A 1 100 ? -27.977 15.826 31.351 1.00 61.31 100 ASP A C 1
ATOM 789 O O . ASP A 1 100 ? -28.384 16.519 32.290 1.00 61.31 100 ASP A O 1
ATOM 793 N N . ASP A 1 101 ? -28.827 15.164 30.557 1.00 58.59 101 ASP A N 1
ATOM 794 C CA . ASP A 1 101 ? -30.293 15.273 30.661 1.00 58.59 101 ASP A CA 1
ATOM 795 C C . ASP A 1 101 ? -30.871 14.566 31.905 1.00 58.59 101 ASP A C 1
ATOM 797 O O . ASP A 1 101 ? -31.941 14.925 32.399 1.00 58.59 101 ASP A O 1
ATOM 801 N N . THR A 1 102 ? -30.154 13.597 32.486 1.00 56.06 102 THR A N 1
ATOM 802 C CA . THR A 1 102 ? -30.663 12.833 33.643 1.00 56.06 102 THR A CA 1
ATOM 803 C C . THR A 1 102 ? -30.425 13.544 34.986 1.00 56.06 102 THR A C 1
ATOM 805 O O . THR A 1 102 ? -31.094 13.255 35.978 1.00 56.06 102 THR A O 1
ATOM 808 N N . THR A 1 103 ? -29.494 14.504 35.046 1.00 53.22 103 THR A N 1
ATOM 809 C CA . THR A 1 103 ? -29.053 15.118 36.316 1.00 53.22 103 THR A CA 1
ATOM 810 C C . THR A 1 103 ? -29.899 16.323 36.752 1.00 53.22 103 THR A C 1
ATOM 812 O O . THR A 1 103 ? -29.822 16.748 37.904 1.00 53.22 103 THR A O 1
ATOM 815 N N . THR A 1 104 ? -30.744 16.873 35.873 1.00 51.91 104 THR A N 1
ATOM 816 C CA . THR A 1 104 ? -31.560 18.070 36.164 1.00 51.91 104 THR A CA 1
ATOM 817 C C . THR A 1 104 ? -32.965 17.768 36.705 1.00 51.91 104 THR A C 1
ATOM 819 O O . THR A 1 104 ? -33.654 18.689 37.138 1.00 51.91 104 THR A O 1
ATOM 822 N N . ALA A 1 105 ? -33.385 16.498 36.774 1.00 50.56 105 ALA A N 1
ATOM 823 C CA . ALA A 1 105 ? -34.758 16.122 37.138 1.00 50.56 105 ALA A CA 1
ATOM 824 C C . ALA A 1 105 ? -35.009 15.796 38.632 1.00 50.56 105 ALA A C 1
ATOM 826 O O . ALA A 1 105 ? -36.143 15.479 38.984 1.00 50.56 105 ALA A O 1
ATOM 827 N N . THR A 1 106 ? -34.014 15.871 39.530 1.00 47.78 106 THR A N 1
ATOM 828 C CA . THR A 1 106 ? -34.174 15.413 40.939 1.00 47.78 106 THR A CA 1
ATOM 829 C C . THR A 1 106 ? -33.980 16.460 42.042 1.00 47.78 106 THR A C 1
ATOM 831 O O . THR A 1 106 ? -33.983 16.093 43.215 1.00 47.78 106 THR A O 1
ATOM 834 N N . THR A 1 107 ? -33.886 17.757 41.729 1.00 50.97 107 THR A N 1
ATOM 835 C CA . THR A 1 107 ? -33.650 18.796 42.758 1.00 50.97 107 THR A CA 1
ATOM 836 C C . THR A 1 107 ? -34.686 19.920 42.739 1.00 50.97 107 THR A C 1
ATOM 838 O O . THR A 1 107 ? -34.346 21.097 42.710 1.00 50.97 107 THR A O 1
ATOM 841 N N . SER A 1 108 ? -35.973 19.582 42.772 1.00 44.97 108 SER A N 1
ATOM 842 C CA . SER A 1 108 ? -37.021 20.553 43.104 1.00 44.97 108 SER A CA 1
ATOM 843 C C . SER A 1 108 ? -38.221 19.830 43.707 1.00 44.97 108 SER A C 1
ATOM 845 O O . SER A 1 108 ? -39.102 19.462 42.949 1.00 44.97 108 SER A O 1
ATOM 847 N N . ASP A 1 109 ? -38.209 19.546 45.018 1.00 54.72 109 ASP A N 1
ATOM 848 C CA . ASP A 1 109 ? -39.422 19.353 45.850 1.00 54.72 109 ASP A CA 1
ATOM 849 C C . ASP A 1 109 ? -39.095 18.894 47.291 1.00 54.72 109 ASP A C 1
ATOM 851 O O . ASP A 1 109 ? -39.566 17.854 47.728 1.00 54.72 109 ASP A O 1
ATOM 855 N N . VAL A 1 110 ? -38.321 19.653 48.080 1.00 53.03 110 VAL A N 1
ATOM 856 C CA . VAL A 1 110 ? -38.487 19.671 49.554 1.00 53.03 110 VAL A CA 1
ATOM 857 C C . VAL A 1 110 ? -37.985 21.017 50.082 1.00 53.03 110 VAL A C 1
ATOM 859 O O . VAL A 1 110 ? -36.785 21.232 50.145 1.00 53.03 110 VAL A O 1
ATOM 862 N N . ASP A 1 111 ? -38.903 21.942 50.363 1.00 53.00 111 ASP A N 1
ATOM 863 C CA . ASP A 1 111 ? -38.901 22.828 51.546 1.00 53.00 111 ASP A CA 1
ATOM 864 C C . ASP A 1 111 ? -39.874 23.995 51.322 1.00 53.00 111 ASP A C 1
ATOM 866 O O . ASP A 1 111 ? -39.516 25.126 51.000 1.00 53.00 111 ASP A O 1
ATOM 870 N N . LYS A 1 112 ? -41.162 23.695 51.513 1.00 52.59 112 LYS A N 1
ATOM 871 C CA . LYS A 1 112 ? -42.160 24.680 51.932 1.00 52.59 112 LYS A CA 1
ATOM 872 C C . LYS A 1 112 ? -42.782 24.179 53.225 1.00 52.59 112 LYS A C 1
ATOM 874 O O . LYS A 1 112 ? -43.632 23.290 53.205 1.00 52.59 112 LYS A O 1
ATOM 879 N N . LYS A 1 113 ? -42.359 24.760 54.341 1.00 47.66 113 LYS A N 1
ATOM 880 C CA . LYS A 1 113 ? -43.165 24.802 55.555 1.00 47.66 113 LYS A CA 1
ATOM 881 C C . LYS A 1 113 ? -43.012 26.182 56.180 1.00 47.66 113 LYS A C 1
ATOM 883 O O . LYS A 1 113 ? -42.092 26.430 56.953 1.00 47.66 113 LYS A O 1
ATOM 888 N N . ASP A 1 114 ? -43.890 27.062 55.716 1.00 49.00 114 ASP A N 1
ATOM 889 C CA . ASP A 1 114 ? -44.306 28.268 56.416 1.00 49.00 114 ASP A CA 1
ATOM 890 C C . ASP A 1 114 ? -45.085 27.870 57.691 1.00 49.00 114 ASP A C 1
ATOM 892 O O . ASP A 1 114 ? -45.783 26.849 57.686 1.00 49.00 114 ASP A O 1
ATOM 896 N N . ASP A 1 115 ? -44.948 28.718 58.716 1.00 42.62 115 ASP A N 1
ATOM 897 C CA . ASP A 1 115 ? -45.711 28.851 59.978 1.00 42.62 115 ASP A CA 1
ATOM 898 C C . ASP A 1 115 ? -45.598 27.782 61.092 1.00 42.62 115 ASP A C 1
ATOM 900 O O . ASP A 1 115 ? -45.944 26.589 60.905 1.00 42.62 115 ASP A O 1
#

InterPro domains:
  IPR003439 ABC transporter-like, ATP-binding domain [PF00005] (5-104)
  IPR027417 P-loop containing nucleoside triphosphate hydrolase [G3DSA:3.40.50.300] (1-113)
  IPR027417 P-loop containing nucleoside triphosphate hydrolase [SSF52540] (4-71)
  IPR050611 ABCF protein [PTHR19211] (2-96)